Protein AF-A0A6B3H074-F1 (afdb_monomer)

Radius of gyration: 19.39 Å; Cα contacts (8 Å, |Δi|>4): 62; chains: 1; bounding box: 50×25×62 Å

Mean predicted aligned error: 9.27 Å

Structure (mmCIF, N/CA/C/O backbone):
data_AF-A0A6B3H074-F1
#
_entry.id   AF-A0A6B3H074-F1
#
loop_
_atom_site.group_PDB
_atom_site.id
_atom_site.type_symbol
_atom_site.label_atom_id
_atom_site.label_alt_id
_atom_site.label_comp_id
_atom_site.label_asym_id
_atom_site.label_entity_id
_atom_site.label_seq_id
_atom_site.pdbx_PDB_ins_code
_atom_site.Cartn_x
_atom_site.Cartn_y
_atom_site.Cartn_z
_atom_site.occupancy
_atom_site.B_iso_or_equiv
_atom_site.auth_seq_id
_atom_site.auth_comp_id
_atom_site.auth_asym_id
_atom_site.auth_atom_id
_atom_site.pdbx_PDB_model_num
ATOM 1 N N . PRO A 1 1 ? -6.335 2.480 44.472 1.00 49.00 1 PRO A N 1
ATOM 2 C CA . PRO A 1 1 ? -7.331 1.863 43.566 1.00 49.00 1 PRO A CA 1
ATOM 3 C C . PRO A 1 1 ? -6.825 1.947 42.126 1.00 49.00 1 PRO A C 1
ATOM 5 O O . PRO A 1 1 ? -6.862 3.013 41.520 1.00 49.00 1 PRO A O 1
ATOM 8 N N . GLU A 1 2 ? -6.258 0.853 41.626 1.00 50.69 2 GLU A N 1
ATOM 9 C CA . GLU A 1 2 ? -5.876 0.755 40.217 1.00 50.69 2 GLU A CA 1
ATOM 10 C C . GLU A 1 2 ? -7.159 0.638 39.376 1.00 50.69 2 GLU A C 1
ATOM 12 O O . GLU A 1 2 ? -8.038 -0.152 39.736 1.00 50.69 2 GLU A O 1
ATOM 17 N N . PRO A 1 3 ? -7.337 1.435 38.306 1.00 56.50 3 PRO A N 1
ATOM 18 C CA . PRO A 1 3 ? -8.503 1.299 37.445 1.00 56.50 3 PRO A CA 1
ATOM 19 C C . PRO A 1 3 ? -8.489 -0.097 36.808 1.00 56.50 3 PRO A C 1
ATOM 21 O O . PRO A 1 3 ? -7.438 -0.516 36.316 1.00 56.50 3 PRO A O 1
ATOM 24 N N . PRO A 1 4 ? -9.620 -0.820 36.746 1.00 52.22 4 PRO A N 1
ATOM 25 C CA . PRO A 1 4 ? -9.694 -2.066 36.002 1.00 52.22 4 PRO A CA 1
ATOM 26 C C . PRO A 1 4 ? -9.691 -1.738 34.502 1.00 52.22 4 PRO A C 1
ATOM 28 O O . PRO A 1 4 ? -10.728 -1.671 33.851 1.00 52.22 4 PRO A O 1
ATOM 31 N N . LEU A 1 5 ? -8.507 -1.506 33.936 1.00 55.88 5 LEU A N 1
ATOM 32 C CA . LEU A 1 5 ? -8.288 -1.349 32.499 1.00 55.88 5 LEU A CA 1
ATOM 33 C C . LEU A 1 5 ? -8.261 -2.731 31.842 1.00 55.88 5 LEU A C 1
ATOM 35 O O . LEU A 1 5 ? -7.235 -3.224 31.385 1.00 55.88 5 LEU A O 1
ATOM 39 N N . ARG A 1 6 ? -9.419 -3.383 31.800 1.00 54.56 6 ARG A N 1
ATOM 40 C CA . ARG A 1 6 ? -9.676 -4.441 30.825 1.00 54.56 6 ARG A C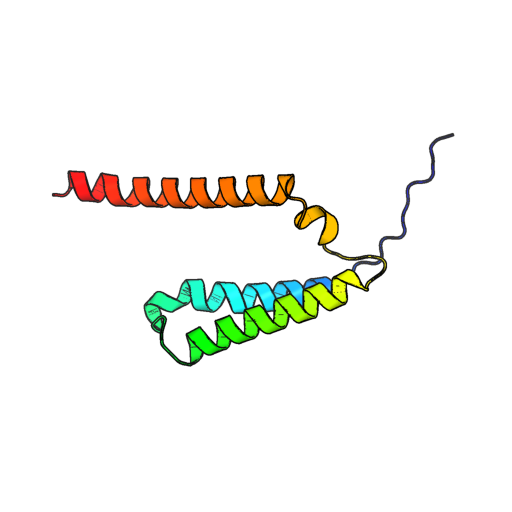A 1
ATOM 41 C C . ARG A 1 6 ? -10.806 -3.953 29.943 1.00 54.56 6 ARG A C 1
ATOM 43 O O . ARG A 1 6 ? -11.969 -4.226 30.212 1.00 54.56 6 ARG A O 1
ATOM 50 N N . ALA A 1 7 ? -10.448 -3.191 28.911 1.00 56.25 7 ALA A N 1
ATOM 51 C CA . ALA A 1 7 ? -11.338 -3.032 27.776 1.00 56.25 7 ALA A CA 1
ATOM 52 C C . ALA A 1 7 ? -11.557 -4.441 27.195 1.00 56.25 7 ALA A C 1
ATOM 54 O O . ALA A 1 7 ? -10.568 -5.101 26.861 1.00 56.25 7 ALA A O 1
ATOM 55 N N . PRO A 1 8 ? -12.797 -4.949 27.121 1.00 49.50 8 PRO A N 1
ATOM 56 C CA . PRO A 1 8 ? -13.076 -6.187 26.414 1.00 49.50 8 PRO A CA 1
ATOM 57 C C . PRO A 1 8 ? -12.892 -5.902 24.920 1.00 49.50 8 PRO A C 1
ATOM 59 O O . PRO A 1 8 ? -13.827 -5.527 24.223 1.00 49.50 8 PRO A O 1
ATOM 62 N N . GLY A 1 9 ? -11.652 -5.984 24.441 1.00 57.41 9 GLY A N 1
ATOM 63 C CA . GLY A 1 9 ? -11.334 -5.858 23.027 1.00 57.41 9 GLY A CA 1
ATOM 64 C C . GLY A 1 9 ? -11.770 -7.131 22.321 1.00 57.41 9 GLY A C 1
ATOM 65 O O . GLY A 1 9 ? -11.053 -8.129 22.348 1.00 57.41 9 GLY A O 1
ATOM 66 N N . SER A 1 10 ? -12.962 -7.126 21.729 1.00 65.75 10 SER A N 1
ATOM 67 C CA . SER A 1 10 ? -13.348 -8.156 20.769 1.00 65.75 10 SER A CA 1
ATOM 68 C C . SER A 1 10 ? -12.405 -8.065 19.571 1.00 65.75 10 SER A C 1
ATOM 70 O O . SER A 1 10 ? -12.297 -7.006 18.959 1.00 65.75 10 SER A O 1
ATOM 72 N N . PHE A 1 11 ? -11.706 -9.153 19.256 1.00 66.62 11 PHE A N 1
ATOM 73 C CA . PHE A 1 11 ? -10.840 -9.221 18.083 1.00 66.62 11 PHE A CA 1
ATOM 74 C C . PHE A 1 11 ? -11.677 -9.056 16.808 1.00 66.62 11 PHE A C 1
ATOM 76 O O . PHE A 1 11 ? -12.570 -9.867 16.552 1.00 66.62 11 PHE A O 1
ATOM 83 N N . ASP A 1 12 ? -11.393 -8.025 16.012 1.00 75.19 12 ASP A N 1
ATOM 84 C CA . ASP A 1 12 ? -12.084 -7.798 14.744 1.00 75.19 12 ASP A CA 1
ATOM 85 C C . ASP A 1 12 ? -11.486 -8.674 13.632 1.00 75.19 12 ASP A C 1
ATOM 87 O O . ASP A 1 12 ? -10.616 -8.275 12.855 1.00 75.19 12 ASP A O 1
ATOM 91 N N . LEU A 1 13 ? -11.962 -9.919 13.575 1.00 80.62 13 LEU A N 1
ATOM 92 C CA . LEU A 1 13 ? -11.572 -10.886 12.551 1.00 80.62 13 LEU A CA 1
ATOM 93 C C . LEU A 1 13 ? -11.962 -10.413 11.141 1.00 80.62 13 LEU A C 1
ATOM 95 O O . LEU A 1 13 ? -11.250 -10.702 10.180 1.00 80.62 13 LEU A O 1
ATOM 99 N N . LEU A 1 14 ? -13.078 -9.689 11.010 1.00 81.88 14 LEU A N 1
ATOM 100 C CA . LEU A 1 14 ? -13.565 -9.218 9.716 1.00 81.88 14 LEU A CA 1
ATOM 101 C C . LEU A 1 14 ? -12.680 -8.079 9.197 1.00 81.88 14 LEU A C 1
ATOM 103 O O . LEU A 1 14 ? -12.272 -8.102 8.034 1.00 81.88 14 LEU A O 1
ATOM 107 N N . GLY A 1 15 ? -12.315 -7.150 10.083 1.00 83.06 15 GLY A N 1
ATOM 108 C CA . GLY A 1 15 ? -11.335 -6.106 9.818 1.00 83.06 15 GLY A CA 1
ATOM 109 C C . GLY A 1 15 ? -9.973 -6.692 9.437 1.00 83.06 15 GLY A C 1
ATOM 110 O O . GLY A 1 15 ? -9.386 -6.294 8.431 1.00 83.06 15 GLY A O 1
ATOM 111 N N . ALA A 1 16 ? -9.503 -7.718 10.154 1.00 85.94 16 ALA A N 1
ATOM 112 C CA . ALA A 1 16 ? -8.239 -8.388 9.842 1.00 85.94 16 ALA A CA 1
ATOM 113 C C . ALA A 1 16 ? -8.249 -9.061 8.461 1.00 85.94 16 ALA A C 1
ATOM 115 O O . ALA A 1 16 ? -7.286 -8.927 7.700 1.00 85.94 16 ALA A O 1
ATOM 116 N N . LEU A 1 17 ? -9.335 -9.754 8.106 1.00 89.19 17 LEU A N 1
ATOM 117 C CA . LEU A 1 17 ? -9.482 -10.386 6.793 1.00 89.19 17 LEU A CA 1
ATOM 118 C C . LEU A 1 17 ? -9.557 -9.354 5.664 1.00 89.19 17 LEU A C 1
ATOM 120 O O . LEU A 1 17 ? -8.899 -9.532 4.640 1.00 89.19 17 LEU A O 1
ATOM 124 N N . GLY A 1 18 ? -10.311 -8.267 5.855 1.00 89.38 18 GLY A N 1
ATOM 125 C CA . GLY A 1 18 ? -10.429 -7.194 4.867 1.00 89.38 18 GLY A CA 1
ATOM 126 C C . GLY A 1 18 ? -9.090 -6.511 4.588 1.00 89.38 18 GLY A C 1
ATOM 127 O O . GLY A 1 18 ? -8.699 -6.371 3.427 1.00 89.38 18 GLY A O 1
ATOM 128 N N . LEU A 1 19 ? -8.344 -6.175 5.644 1.00 88.19 19 LEU A N 1
ATOM 129 C CA . LEU A 1 19 ? -7.001 -5.609 5.525 1.00 88.19 19 LEU A CA 1
ATOM 130 C C . LEU A 1 19 ? -6.035 -6.581 4.841 1.00 88.19 19 LEU A C 1
ATOM 132 O O . LEU A 1 19 ? -5.315 -6.191 3.923 1.00 88.19 19 LEU A O 1
ATOM 136 N N . SER A 1 20 ? -6.044 -7.852 5.252 1.00 91.50 20 SER A N 1
ATOM 137 C CA . SER A 1 20 ? -5.183 -8.885 4.666 1.00 91.50 20 SER A CA 1
ATOM 138 C C . SER A 1 20 ? -5.447 -9.041 3.170 1.00 91.50 20 SER A C 1
ATOM 140 O O . SER A 1 20 ? -4.510 -9.052 2.373 1.00 91.50 20 SER A O 1
ATOM 142 N N . LEU A 1 21 ? -6.721 -9.101 2.774 1.00 94.44 21 LEU A N 1
ATOM 143 C CA . LEU A 1 21 ? -7.115 -9.195 1.373 1.00 94.44 21 LEU A CA 1
ATOM 144 C C . LEU A 1 21 ? -6.677 -7.958 0.581 1.00 94.44 21 LEU A C 1
ATOM 146 O O . LEU A 1 21 ? -6.096 -8.099 -0.494 1.00 94.44 21 LEU A O 1
ATOM 150 N N . GLY A 1 22 ? -6.902 -6.757 1.120 1.00 91.75 22 GLY A N 1
ATOM 151 C CA . GLY A 1 22 ? -6.464 -5.510 0.494 1.00 91.75 22 GLY A CA 1
ATOM 152 C C . GLY A 1 22 ? -4.948 -5.464 0.281 1.00 91.75 22 GLY A C 1
ATOM 153 O O . GLY A 1 22 ? -4.488 -5.128 -0.808 1.00 91.75 22 GLY A O 1
ATOM 154 N N . LEU A 1 23 ? -4.164 -5.880 1.280 1.00 93.25 23 LEU A N 1
ATOM 155 C CA . LEU A 1 23 ? -2.705 -5.955 1.173 1.00 93.25 23 LEU A CA 1
ATOM 156 C C . LEU A 1 23 ? -2.245 -6.987 0.141 1.00 93.25 23 LEU A C 1
ATOM 158 O O . LEU A 1 23 ? -1.327 -6.704 -0.622 1.00 93.25 23 LEU A O 1
ATOM 162 N N . VAL A 1 24 ? -2.882 -8.158 0.067 1.00 95.88 24 VAL A N 1
ATOM 163 C CA . VAL A 1 24 ? -2.562 -9.166 -0.958 1.00 95.88 24 VAL A CA 1
ATOM 164 C C . VAL A 1 24 ? -2.827 -8.614 -2.359 1.00 95.88 24 VAL A C 1
ATOM 166 O O . VAL A 1 24 ? -1.965 -8.727 -3.232 1.00 95.88 24 VAL A O 1
ATOM 169 N N . LEU A 1 25 ? -3.980 -7.971 -2.566 1.00 94.56 25 LEU A N 1
ATOM 170 C CA . LEU A 1 25 ? -4.338 -7.353 -3.846 1.00 94.56 25 LEU A CA 1
ATOM 171 C C . LEU A 1 25 ? -3.389 -6.212 -4.237 1.00 94.56 25 LEU A C 1
ATOM 173 O O . LEU A 1 25 ? -3.196 -5.979 -5.427 1.00 94.56 25 LEU A O 1
ATOM 177 N N . LEU A 1 26 ? -2.783 -5.525 -3.265 1.00 94.19 26 LEU A N 1
ATOM 178 C CA . LEU A 1 26 ? -1.799 -4.469 -3.506 1.00 94.19 26 LEU A CA 1
ATOM 179 C C . LEU A 1 26 ? -0.403 -5.02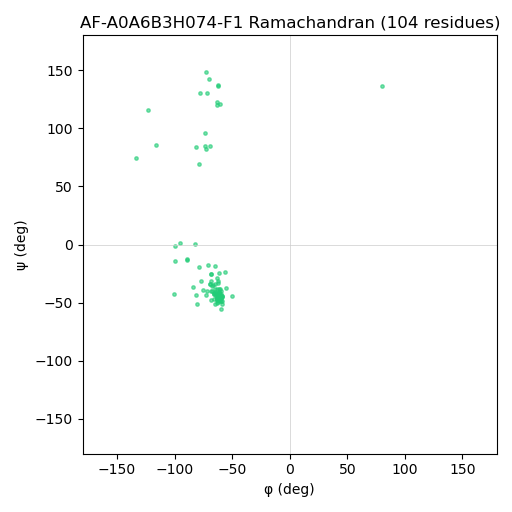4 -3.807 1.00 94.19 26 LEU A C 1
ATOM 181 O O . LEU A 1 26 ? 0.242 -4.630 -4.776 1.00 94.19 26 LEU A O 1
ATOM 185 N N . LEU A 1 27 ? 0.089 -5.922 -2.954 1.00 94.81 27 LEU A N 1
ATOM 186 C CA . LEU A 1 27 ? 1.483 -6.364 -2.967 1.00 94.81 27 LEU A CA 1
ATOM 187 C C . LEU A 1 27 ? 1.772 -7.357 -4.089 1.00 94.81 27 LEU A C 1
ATOM 189 O O . LEU A 1 27 ? 2.885 -7.369 -4.621 1.00 94.81 27 LEU A O 1
ATOM 193 N N . LEU A 1 28 ? 0.787 -8.171 -4.475 1.00 94.38 28 LEU A N 1
ATOM 194 C CA . LEU A 1 28 ? 0.934 -9.131 -5.564 1.00 94.38 28 LEU A CA 1
ATOM 195 C C . LEU A 1 28 ? 1.290 -8.450 -6.900 1.00 94.38 28 LEU A C 1
ATOM 197 O O . LEU A 1 28 ? 2.337 -8.7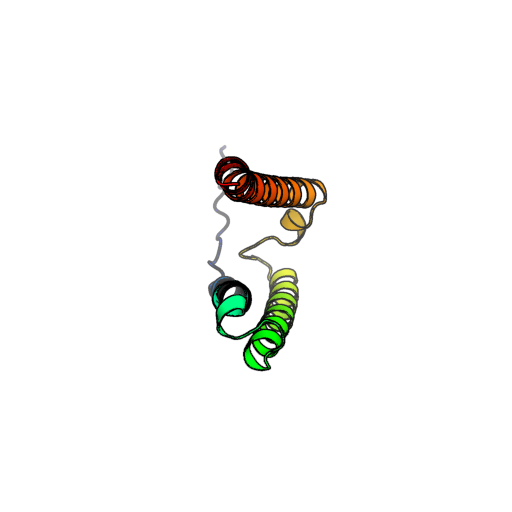93 -7.452 1.00 94.38 28 LEU A O 1
ATOM 201 N N . PRO A 1 29 ? 0.515 -7.473 -7.419 1.00 93.25 29 PRO A N 1
ATOM 202 C CA . PRO A 1 29 ? 0.867 -6.784 -8.658 1.00 93.25 29 PRO A CA 1
ATOM 203 C C . PRO A 1 29 ? 2.109 -5.898 -8.518 1.00 93.25 29 PRO A C 1
ATOM 205 O O . PRO A 1 29 ? 2.798 -5.696 -9.507 1.00 93.25 29 PRO A O 1
ATOM 208 N N . VAL A 1 30 ? 2.454 -5.401 -7.324 1.00 92.19 30 VAL A N 1
ATOM 209 C CA . VAL A 1 30 ? 3.723 -4.670 -7.117 1.00 92.19 30 VAL A CA 1
ATOM 210 C C . VAL A 1 30 ? 4.924 -5.609 -7.251 1.00 92.19 30 VAL A C 1
ATOM 212 O O . VAL A 1 30 ? 5.924 -5.257 -7.868 1.00 92.19 30 VAL A O 1
ATOM 215 N N . THR A 1 31 ? 4.805 -6.827 -6.724 1.00 92.19 31 THR A N 1
ATOM 216 C CA . THR A 1 31 ? 5.864 -7.844 -6.770 1.00 92.19 31 THR A CA 1
ATOM 217 C C . THR A 1 31 ? 5.984 -8.472 -8.159 1.00 92.19 31 THR A C 1
ATOM 219 O O . THR A 1 31 ? 7.084 -8.739 -8.632 1.00 92.19 31 THR A O 1
ATOM 222 N N . LYS A 1 32 ? 4.848 -8.717 -8.822 1.00 89.94 32 LYS A N 1
ATOM 223 C CA . LYS A 1 32 ? 4.767 -9.385 -10.129 1.00 89.94 32 LYS A CA 1
ATOM 224 C C . LYS A 1 32 ? 4.603 -8.441 -11.314 1.00 89.94 32 LYS A C 1
ATOM 226 O O . LYS A 1 32 ? 4.616 -8.901 -12.449 1.00 89.94 32 LYS A O 1
ATOM 231 N N . GLY A 1 33 ? 4.523 -7.134 -11.086 1.00 87.88 33 GLY A N 1
ATOM 232 C CA . GLY A 1 33 ? 4.333 -6.132 -12.136 1.00 87.88 33 GLY A CA 1
ATOM 233 C C . GLY A 1 33 ? 5.471 -6.098 -13.152 1.00 87.88 33 GLY A C 1
ATOM 234 O O . GLY A 1 33 ? 5.222 -5.862 -14.331 1.00 87.88 33 GLY A O 1
ATOM 235 N N . SER A 1 34 ? 6.701 -6.415 -12.731 1.00 86.50 34 SER A N 1
ATOM 236 C CA . SER A 1 34 ? 7.833 -6.566 -13.655 1.00 86.50 34 SER A CA 1
ATOM 237 C C . SER A 1 34 ? 7.702 -7.799 -14.558 1.00 86.50 34 SER A C 1
ATOM 239 O O . SER A 1 34 ? 8.122 -7.740 -15.710 1.00 86.50 34 SER A O 1
ATOM 241 N N . ASP A 1 35 ? 7.109 -8.890 -14.059 1.00 91.06 35 ASP A N 1
ATOM 242 C CA . ASP A 1 35 ? 6.931 -10.148 -14.801 1.00 91.06 35 ASP A CA 1
ATOM 243 C C . ASP A 1 35 ? 5.712 -10.073 -15.737 1.00 91.06 35 ASP A C 1
ATOM 245 O O . ASP A 1 35 ? 5.753 -10.518 -16.881 1.00 91.06 35 ASP A O 1
ATOM 249 N N . TRP A 1 36 ? 4.599 -9.523 -15.246 1.00 91.06 36 TRP A N 1
ATOM 250 C CA . TRP A 1 36 ? 3.316 -9.461 -15.958 1.00 91.06 36 TRP A CA 1
ATOM 251 C C . TRP A 1 36 ? 3.152 -8.205 -16.813 1.00 91.06 36 TRP A C 1
ATOM 253 O O . TRP A 1 36 ? 2.217 -8.114 -17.608 1.00 91.06 36 TRP A O 1
ATOM 263 N N . GLY A 1 37 ? 4.023 -7.218 -16.629 1.00 90.38 37 GLY A N 1
ATOM 264 C CA . GLY A 1 37 ? 3.883 -5.889 -17.199 1.00 90.38 37 GLY A CA 1
ATOM 265 C C . GLY A 1 37 ? 2.915 -5.015 -16.399 1.00 90.38 37 GLY A C 1
ATOM 266 O O . GLY A 1 37 ? 1.819 -5.426 -16.009 1.00 90.38 37 GLY A O 1
ATOM 267 N N . TRP A 1 38 ? 3.311 -3.762 -16.193 1.00 91.88 38 TRP A N 1
ATOM 268 C CA . TRP A 1 38 ? 2.555 -2.771 -15.421 1.00 91.88 38 TRP A CA 1
ATOM 269 C C . TRP A 1 38 ? 1.250 -2.326 -16.089 1.00 91.88 38 TRP A C 1
ATOM 271 O O . TRP A 1 38 ? 0.313 -1.917 -15.410 1.00 91.88 38 TRP A O 1
ATOM 281 N N . THR A 1 39 ? 1.176 -2.420 -17.415 1.00 93.00 39 THR A N 1
ATOM 282 C CA . THR A 1 39 ? 0.006 -2.030 -18.214 1.00 93.00 39 THR A CA 1
ATOM 283 C C . THR A 1 39 ? -0.920 -3.199 -18.534 1.00 93.00 39 THR A C 1
ATOM 285 O O . THR A 1 39 ? -1.916 -3.021 -19.234 1.00 93.00 39 THR A O 1
ATOM 288 N N . SER A 1 40 ? -0.610 -4.405 -18.053 1.00 92.81 40 SER A N 1
ATOM 289 C CA . SER A 1 40 ? -1.431 -5.575 -18.332 1.00 92.81 40 SER A CA 1
ATOM 290 C C . SER A 1 40 ? -2.747 -5.528 -17.551 1.00 92.81 40 SER A C 1
ATOM 292 O O . SER A 1 40 ? -2.829 -5.014 -16.430 1.00 92.81 40 SER A O 1
ATOM 294 N N . ALA A 1 41 ? -3.793 -6.099 -18.152 1.00 94.31 41 ALA A N 1
ATOM 295 C CA . ALA A 1 41 ? -5.109 -6.224 -17.535 1.00 94.31 41 ALA A CA 1
ATOM 296 C C . ALA A 1 41 ? -5.085 -6.830 -16.112 1.00 94.31 41 ALA A C 1
ATOM 298 O O . ALA A 1 41 ? -5.748 -6.261 -15.244 1.00 94.31 41 ALA A O 1
ATOM 299 N N . PRO A 1 42 ? -4.336 -7.917 -15.812 1.00 92.69 42 PRO A N 1
ATOM 300 C CA . PRO A 1 42 ? -4.293 -8.460 -14.453 1.00 92.69 42 PRO A CA 1
ATOM 301 C C . PRO A 1 42 ? -3.649 -7.498 -13.448 1.00 92.69 42 PRO A C 1
ATOM 303 O O . PRO A 1 42 ? -4.184 -7.338 -12.353 1.00 92.69 42 PRO A O 1
ATOM 306 N N . THR A 1 43 ? -2.557 -6.814 -13.805 1.00 93.94 43 THR A N 1
ATOM 307 C CA . THR A 1 43 ? -1.893 -5.851 -12.909 1.00 93.94 43 THR A CA 1
ATOM 308 C C . THR A 1 43 ? -2.820 -4.680 -12.585 1.00 93.94 43 THR A C 1
ATOM 310 O O . THR A 1 43 ? -3.043 -4.370 -11.415 1.00 93.94 43 THR A O 1
ATOM 313 N N . LEU A 1 44 ? -3.414 -4.061 -13.609 1.00 94.62 44 LEU A N 1
ATOM 314 C CA . LEU A 1 44 ? -4.335 -2.937 -13.429 1.00 94.62 44 LEU A CA 1
ATOM 315 C C . LEU A 1 44 ? -5.612 -3.355 -12.690 1.00 94.62 44 LEU A C 1
ATOM 317 O O . LEU A 1 44 ? -6.094 -2.616 -11.832 1.00 94.62 44 LEU A O 1
ATOM 321 N N . GLY A 1 45 ? -6.133 -4.552 -12.976 1.00 96.00 45 GLY A N 1
ATOM 322 C CA . GLY A 1 45 ? -7.295 -5.116 -12.294 1.00 96.00 45 GLY A CA 1
ATOM 323 C C . GLY A 1 45 ? -7.046 -5.343 -10.803 1.00 96.00 45 GLY A C 1
ATOM 324 O O . GLY A 1 45 ? -7.870 -4.941 -9.985 1.00 96.00 45 GLY A O 1
ATOM 325 N N . LEU A 1 46 ? -5.896 -5.920 -10.435 1.00 94.75 46 LEU A N 1
ATOM 326 C CA . LEU A 1 46 ? -5.515 -6.135 -9.035 1.00 94.75 46 LEU A CA 1
ATOM 327 C C . LEU A 1 46 ? -5.284 -4.816 -8.292 1.00 94.75 46 LEU A C 1
ATOM 329 O O . LEU A 1 46 ? -5.777 -4.658 -7.177 1.00 94.75 46 LEU A O 1
ATOM 333 N N . LEU A 1 47 ? -4.616 -3.843 -8.919 1.00 93.38 47 LEU A N 1
ATOM 334 C CA . LEU A 1 47 ? -4.434 -2.512 -8.332 1.00 93.38 47 LEU A CA 1
ATOM 335 C C . LEU A 1 47 ? -5.777 -1.797 -8.123 1.00 93.38 47 LEU A C 1
ATOM 337 O O . LEU A 1 47 ? -6.023 -1.248 -7.049 1.00 93.38 47 LEU A O 1
ATOM 341 N N . GLY A 1 48 ? -6.677 -1.852 -9.108 1.00 95.88 48 GLY A N 1
ATOM 342 C CA . GLY A 1 48 ? -8.030 -1.310 -8.981 1.00 95.88 48 GLY A CA 1
ATOM 343 C C . GLY A 1 48 ? -8.834 -1.999 -7.873 1.00 95.88 48 GLY A C 1
ATOM 344 O O . GLY A 1 48 ? -9.439 -1.327 -7.036 1.00 95.88 48 GLY A O 1
ATOM 345 N N . ALA A 1 49 ? -8.789 -3.333 -7.815 1.00 95.12 49 ALA A N 1
ATOM 346 C CA . ALA A 1 49 ? -9.449 -4.123 -6.777 1.00 95.12 49 ALA A CA 1
ATOM 347 C C . ALA A 1 49 ? -8.880 -3.838 -5.381 1.00 95.12 49 ALA A C 1
ATOM 349 O O . ALA A 1 49 ? -9.642 -3.746 -4.420 1.00 95.12 49 ALA A O 1
ATOM 350 N N . SER A 1 50 ? -7.565 -3.641 -5.265 1.00 94.88 50 SER A N 1
ATOM 351 C CA . SER A 1 50 ? -6.902 -3.225 -4.030 1.00 94.88 50 SER A CA 1
ATOM 352 C C . SER A 1 50 ? -7.444 -1.887 -3.535 1.00 94.88 50 SER A C 1
ATOM 354 O O . SER A 1 50 ? -7.857 -1.784 -2.382 1.00 94.88 50 SER A O 1
ATOM 356 N N . VAL A 1 51 ? -7.491 -0.869 -4.403 1.00 93.94 51 VAL A N 1
ATOM 357 C CA . VAL A 1 51 ? -8.029 0.456 -4.047 1.00 93.94 51 VAL A CA 1
ATOM 358 C C . VAL A 1 51 ? -9.483 0.342 -3.594 1.00 93.94 51 VAL A C 1
ATOM 360 O O . VAL A 1 51 ? -9.829 0.847 -2.528 1.00 93.94 51 VAL A O 1
ATOM 363 N N . ALA A 1 52 ? -10.325 -0.362 -4.354 1.00 94.94 52 ALA A N 1
ATOM 364 C CA . ALA A 1 52 ? -11.726 -0.558 -3.994 1.00 94.94 52 ALA A CA 1
ATOM 365 C C . ALA A 1 52 ? -11.879 -1.273 -2.639 1.00 94.94 52 ALA A C 1
ATOM 367 O O . ALA A 1 52 ? -12.641 -0.823 -1.785 1.00 94.94 52 ALA A O 1
ATOM 368 N N . THR A 1 53 ? -11.117 -2.346 -2.416 1.00 91.81 53 THR A N 1
ATOM 369 C CA . THR A 1 53 ? -11.173 -3.148 -1.185 1.00 91.81 53 THR A CA 1
ATOM 370 C C . THR A 1 53 ? -10.710 -2.346 0.024 1.00 91.81 53 THR A C 1
ATOM 372 O O . THR A 1 53 ? -11.408 -2.327 1.032 1.00 91.81 53 THR A O 1
ATOM 375 N N . LEU A 1 54 ? -9.581 -1.636 -0.071 1.00 88.62 54 LEU A N 1
ATOM 376 C CA . LEU A 1 54 ? -9.045 -0.830 1.030 1.00 88.62 54 LEU A CA 1
ATOM 377 C C . LEU A 1 54 ? -9.939 0.369 1.365 1.00 88.62 54 LEU A C 1
ATOM 379 O O . LEU A 1 54 ? -10.069 0.713 2.537 1.00 88.62 54 LEU A O 1
ATOM 383 N N . LEU A 1 55 ? -10.592 0.985 0.372 1.00 89.19 55 LEU A N 1
ATOM 384 C C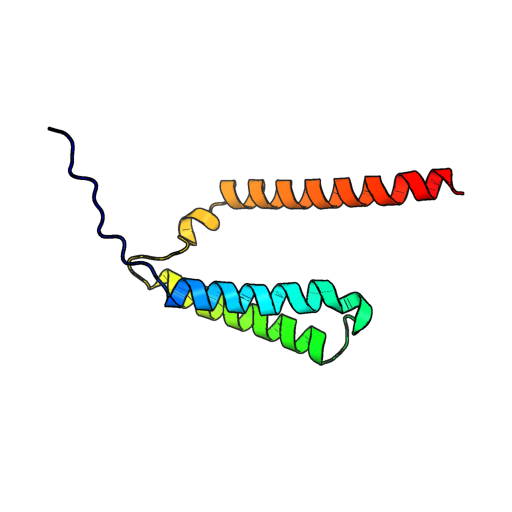A . LEU A 1 55 ? -11.561 2.058 0.613 1.00 89.19 55 LEU A CA 1
ATOM 385 C C . LEU A 1 55 ? -12.826 1.537 1.298 1.00 89.19 55 LEU A C 1
ATOM 387 O O . LEU A 1 55 ? -13.263 2.115 2.291 1.00 89.19 55 LEU A O 1
ATOM 391 N N . LEU A 1 56 ? -13.407 0.442 0.795 1.00 89.19 56 LEU A N 1
ATOM 392 C CA . LEU A 1 56 ? -14.588 -0.178 1.403 1.00 89.19 56 LEU A CA 1
ATOM 393 C C . LEU A 1 56 ? -14.292 -0.659 2.824 1.00 89.19 56 LEU A C 1
ATOM 395 O O . LEU A 1 56 ? -15.081 -0.402 3.732 1.00 89.19 56 LEU A O 1
ATOM 399 N N . TRP A 1 57 ? -13.136 -1.294 3.019 1.00 88.25 57 TRP A N 1
ATOM 400 C CA . TRP A 1 57 ? -12.651 -1.708 4.329 1.00 88.25 57 TRP A CA 1
ATOM 401 C C . TRP A 1 57 ? -12.447 -0.505 5.250 1.00 88.25 57 TRP A C 1
ATOM 403 O O . TRP A 1 57 ? -12.974 -0.500 6.354 1.00 88.25 57 TRP A O 1
ATOM 413 N N . GLY A 1 58 ? -11.792 0.562 4.788 1.00 84.50 58 GLY A N 1
ATOM 414 C CA . GLY A 1 58 ? -11.589 1.759 5.602 1.00 84.50 58 GLY A CA 1
ATOM 415 C C . GLY A 1 58 ? -12.898 2.437 6.014 1.00 84.50 58 GLY A C 1
ATOM 416 O O . GLY A 1 58 ? -13.037 2.879 7.151 1.00 84.50 58 GLY A O 1
ATOM 417 N N . LEU A 1 59 ? -13.898 2.475 5.127 1.00 85.81 59 LEU A N 1
ATOM 418 C CA . LEU A 1 59 ? -15.238 2.979 5.448 1.00 85.81 59 LEU A CA 1
ATOM 419 C C . LEU A 1 59 ? -15.985 2.086 6.448 1.00 85.81 59 LEU A C 1
ATOM 421 O O . LEU A 1 59 ? -16.740 2.607 7.271 1.00 85.81 59 LEU A O 1
ATOM 425 N N . PHE A 1 60 ? -15.801 0.768 6.360 1.00 82.94 60 PHE A N 1
ATOM 426 C CA . PHE A 1 60 ? -16.341 -0.191 7.320 1.00 82.94 60 PHE A CA 1
ATOM 427 C C . PHE A 1 60 ? -15.701 0.012 8.697 1.00 82.94 60 PHE A C 1
ATOM 429 O O . PHE A 1 60 ? -16.410 0.254 9.669 1.00 82.94 60 PHE A O 1
ATOM 436 N N . GLU A 1 61 ? -14.372 0.053 8.750 1.00 81.50 61 GLU A N 1
ATOM 437 C CA . GLU A 1 61 ? -13.577 0.202 9.967 1.00 81.50 61 GLU A CA 1
ATOM 438 C C . GLU A 1 61 ? -13.876 1.514 10.709 1.00 81.50 61 GLU A C 1
ATOM 440 O O . GLU A 1 61 ? -13.998 1.541 11.930 1.00 81.50 61 GLU A O 1
ATOM 445 N N . LEU A 1 62 ? -14.098 2.609 9.970 1.00 78.56 62 LEU A N 1
ATOM 446 C CA . LEU A 1 62 ? -14.496 3.906 10.533 1.00 78.56 62 LEU A CA 1
ATOM 447 C C . LEU A 1 62 ? -15.881 3.896 11.203 1.00 78.56 62 LEU A C 1
ATOM 449 O O . LEU A 1 62 ? -16.195 4.823 11.954 1.00 78.56 62 LEU A O 1
ATOM 453 N N . ARG A 1 63 ? -16.724 2.903 10.901 1.00 77.81 63 ARG A N 1
ATOM 454 C CA . ARG A 1 63 ? -18.055 2.719 11.499 1.00 77.81 63 ARG A CA 1
ATOM 455 C C . ARG A 1 63 ? -18.056 1.671 12.614 1.00 77.81 63 ARG A C 1
ATOM 457 O O . ARG A 1 63 ? -19.025 1.619 13.371 1.00 77.81 63 ARG A O 1
ATOM 464 N N . THR A 1 64 ? -17.006 0.861 12.726 1.00 75.81 64 THR A N 1
ATOM 465 C CA . THR A 1 64 ? -16.894 -0.199 13.730 1.00 75.81 64 THR A CA 1
ATOM 466 C C . THR A 1 64 ? -16.510 0.397 15.094 1.00 75.81 64 THR A C 1
ATOM 468 O O . THR A 1 64 ? -15.567 1.181 15.179 1.00 75.81 64 THR A O 1
ATOM 471 N N . PRO A 1 65 ? -17.215 0.054 16.190 1.00 63.34 65 PRO A N 1
ATOM 472 C CA . PRO A 1 65 ? -16.956 0.624 17.518 1.00 63.34 65 PRO A CA 1
ATOM 473 C C . PRO A 1 65 ? -15.644 0.147 18.171 1.00 63.34 65 PRO A C 1
ATOM 475 O O . PRO A 1 65 ? -15.165 0.796 19.099 1.00 63.34 65 PRO A O 1
ATOM 478 N N . ALA A 1 66 ? -15.061 -0.957 17.696 1.00 65.44 66 ALA A N 1
ATOM 479 C CA . ALA A 1 66 ? -13.767 -1.483 18.132 1.00 65.44 66 ALA A CA 1
ATOM 480 C C . ALA A 1 66 ? -12.911 -1.858 16.904 1.00 65.44 66 ALA A C 1
ATOM 482 O O . ALA A 1 66 ? -12.820 -3.040 16.577 1.00 65.44 66 ALA A O 1
ATOM 483 N N . PRO A 1 67 ? -12.347 -0.868 16.186 1.00 66.06 67 PRO A N 1
ATOM 484 C CA . PRO A 1 67 ? -11.573 -1.128 14.980 1.00 66.06 67 PRO A CA 1
ATOM 485 C C . PRO A 1 67 ? -10.237 -1.803 15.313 1.00 66.06 67 PRO A C 1
ATOM 487 O O . PRO A 1 67 ? -9.575 -1.462 16.296 1.00 66.06 67 PRO A O 1
ATOM 490 N N . LEU A 1 68 ? -9.824 -2.737 14.462 1.00 66.38 68 LEU A N 1
ATOM 491 C CA . LEU A 1 68 ? -8.502 -3.349 14.437 1.00 66.38 68 LEU A CA 1
ATOM 492 C C . LEU A 1 68 ? -7.405 -2.307 14.182 1.00 66.38 68 LEU A C 1
ATOM 494 O O . LEU A 1 68 ? -6.346 -2.345 14.809 1.00 66.38 68 LEU A O 1
ATOM 498 N N . VAL A 1 69 ? -7.655 -1.379 13.253 1.00 64.75 69 VAL A N 1
ATOM 499 C CA . VAL A 1 69 ? -6.767 -0.249 12.962 1.00 64.75 69 VAL A CA 1
ATOM 500 C C . VAL A 1 69 ? -7.555 1.033 13.145 1.00 64.75 69 VAL A C 1
ATOM 502 O O . VAL A 1 69 ? -8.479 1.327 12.390 1.00 64.75 69 VAL A O 1
ATOM 505 N N . ASP A 1 70 ? -7.157 1.842 14.122 1.00 70.44 70 ASP A N 1
ATOM 506 C CA . ASP A 1 70 ? -7.737 3.166 14.298 1.00 70.44 70 ASP A CA 1
ATOM 507 C C . ASP A 1 70 ? -7.217 4.119 13.207 1.00 70.44 70 ASP A C 1
ATOM 509 O O . ASP A 1 70 ? -6.252 4.869 13.367 1.00 70.44 70 ASP A O 1
ATOM 513 N N . LEU A 1 71 ? -7.878 4.086 12.049 1.00 66.94 71 LEU A N 1
ATOM 514 C CA . LEU A 1 71 ? -7.526 4.889 10.877 1.00 66.94 71 LEU A CA 1
ATOM 515 C C . LEU A 1 71 ? -7.491 6.392 11.180 1.00 66.94 71 LEU A C 1
ATOM 517 O O . LEU A 1 71 ? -6.779 7.136 10.506 1.00 66.94 71 LEU A O 1
ATOM 521 N N . ARG A 1 72 ? -8.208 6.858 12.215 1.00 66.12 72 ARG A N 1
ATOM 522 C CA . ARG A 1 72 ? -8.180 8.263 12.645 1.00 66.12 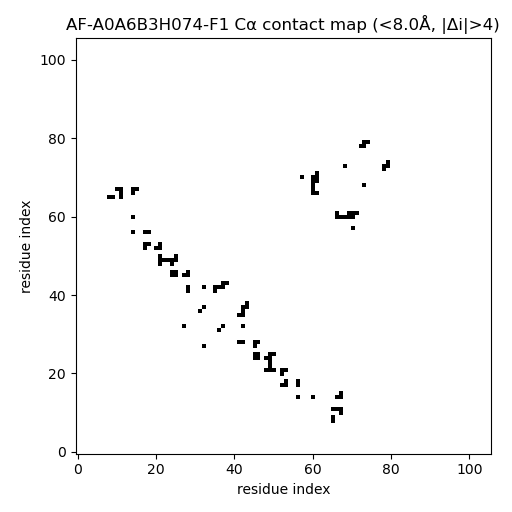72 ARG A CA 1
ATOM 523 C C . ARG A 1 72 ? -6.843 8.654 13.260 1.00 66.12 72 ARG A C 1
ATOM 525 O O . ARG A 1 72 ? -6.438 9.804 13.110 1.00 66.12 72 ARG A O 1
ATOM 532 N N . THR A 1 73 ? -6.167 7.743 13.956 1.00 62.38 73 THR A N 1
ATOM 533 C CA . THR A 1 73 ? -4.824 7.982 14.497 1.00 62.38 73 THR A CA 1
ATOM 534 C C . THR A 1 73 ? -3.745 7.717 13.453 1.00 62.38 73 THR A C 1
ATOM 536 O O . THR A 1 73 ? -2.805 8.505 13.367 1.00 62.38 73 THR A O 1
ATOM 539 N N . THR A 1 74 ? -3.908 6.712 12.587 1.00 61.75 74 THR A N 1
ATOM 540 C CA . THR A 1 74 ? -2.975 6.454 11.473 1.00 61.75 74 THR A CA 1
ATOM 541 C C . THR A 1 74 ? -2.954 7.584 10.434 1.00 61.75 74 THR A C 1
ATOM 543 O O . THR A 1 74 ? -1.897 7.894 9.891 1.00 61.75 74 THR A O 1
ATOM 546 N N . ALA A 1 75 ? -4.089 8.247 10.188 1.00 65.00 75 ALA A N 1
ATOM 547 C CA . ALA A 1 75 ? -4.190 9.380 9.263 1.00 65.00 75 ALA A CA 1
ATOM 548 C C . ALA A 1 75 ? -3.757 10.730 9.869 1.00 65.00 75 ALA A C 1
ATOM 550 O O . ALA A 1 75 ? -3.813 11.756 9.186 1.00 65.00 75 ALA A O 1
ATOM 551 N N . ARG A 1 76 ? -3.328 10.767 11.142 1.00 76.81 76 ARG A N 1
ATOM 552 C CA . ARG A 1 76 ? -2.770 11.993 11.727 1.00 76.81 76 ARG A CA 1
ATOM 553 C C . ARG A 1 76 ? -1.507 12.386 10.977 1.00 76.81 76 ARG A C 1
ATOM 555 O O . ARG A 1 76 ? -0.663 11.546 10.663 1.00 76.81 76 ARG A O 1
ATOM 562 N N . ARG A 1 77 ? -1.381 13.684 10.703 1.00 67.44 77 ARG A N 1
ATOM 563 C CA . ARG A 1 77 ? -0.312 14.246 9.874 1.00 67.44 77 ARG A CA 1
ATOM 564 C C . ARG A 1 77 ? 1.072 13.866 10.391 1.00 67.44 77 ARG A C 1
ATOM 566 O O . ARG A 1 77 ? 1.952 13.586 9.591 1.00 67.44 77 ARG A O 1
ATOM 573 N N . GLU A 1 78 ? 1.248 13.813 11.705 1.00 74.44 78 GLU A N 1
ATOM 574 C CA . GLU A 1 78 ? 2.501 13.431 12.350 1.00 74.44 78 GLU A CA 1
ATOM 575 C C . GLU A 1 78 ? 2.890 11.988 11.994 1.00 74.44 78 GLU A C 1
ATOM 577 O O . GLU A 1 78 ? 3.993 11.747 11.513 1.00 74.44 78 GLU A O 1
ATOM 582 N N . VAL A 1 79 ? 1.956 11.041 12.132 1.00 75.88 79 VAL A N 1
ATOM 583 C CA . VAL A 1 79 ? 2.174 9.617 11.825 1.00 75.88 79 VAL A CA 1
ATOM 584 C C . VAL A 1 79 ? 2.369 9.400 10.326 1.00 75.88 79 VAL A C 1
ATOM 586 O O . VAL A 1 79 ? 3.241 8.633 9.917 1.00 75.88 79 VAL A O 1
ATOM 589 N N . LEU A 1 80 ? 1.596 10.097 9.492 1.00 74.31 80 LEU A N 1
ATOM 590 C CA . LEU A 1 80 ? 1.712 10.017 8.039 1.00 74.31 80 LEU A CA 1
ATOM 591 C C . LEU A 1 80 ? 3.074 10.524 7.551 1.00 74.31 80 LEU A C 1
ATOM 593 O O . LEU A 1 80 ? 3.710 9.861 6.736 1.00 74.31 80 LEU A O 1
ATOM 597 N N . LEU A 1 81 ? 3.534 11.672 8.060 1.00 82.75 81 LEU A N 1
ATOM 598 C CA . LEU A 1 81 ? 4.836 12.235 7.698 1.00 82.75 81 LEU A CA 1
ATOM 599 C C . LEU A 1 81 ? 5.978 11.316 8.132 1.00 82.75 81 LEU A C 1
ATOM 601 O O . LEU A 1 81 ? 6.901 11.102 7.351 1.00 82.75 81 LEU A O 1
ATOM 605 N N . THR A 1 82 ? 5.905 10.728 9.330 1.00 82.88 82 THR A N 1
ATOM 606 C CA . THR A 1 82 ? 6.908 9.757 9.786 1.00 82.88 82 THR A CA 1
ATOM 607 C C . THR A 1 82 ? 6.917 8.499 8.918 1.00 82.88 82 THR A C 1
ATOM 609 O O . THR A 1 82 ? 7.986 8.062 8.503 1.00 82.88 82 THR A O 1
ATOM 612 N N . ASN A 1 83 ? 5.755 7.937 8.576 1.00 84.81 83 ASN A N 1
ATOM 613 C CA . ASN A 1 83 ? 5.686 6.780 7.678 1.00 84.81 83 ASN A CA 1
ATOM 614 C C . ASN A 1 83 ? 6.224 7.104 6.281 1.00 84.81 83 ASN A C 1
ATOM 616 O O . ASN A 1 83 ? 6.994 6.328 5.719 1.00 84.81 83 ASN A O 1
ATOM 620 N N . LEU A 1 84 ? 5.864 8.266 5.732 1.00 86.44 84 LEU A N 1
ATOM 621 C CA . LEU A 1 84 ? 6.357 8.707 4.433 1.00 86.44 84 LEU A CA 1
ATOM 622 C C . LEU A 1 84 ? 7.877 8.897 4.456 1.00 86.44 84 LEU A C 1
ATOM 624 O O . LEU A 1 84 ? 8.555 8.453 3.534 1.00 86.44 84 LEU A O 1
ATOM 628 N N . ALA A 1 85 ? 8.419 9.490 5.523 1.00 89.50 85 ALA A N 1
ATOM 629 C CA . ALA A 1 85 ? 9.858 9.613 5.716 1.00 89.50 85 ALA A CA 1
ATOM 630 C C . ALA A 1 85 ? 10.538 8.235 5.738 1.00 89.50 85 ALA A C 1
ATOM 632 O O . ALA A 1 85 ? 11.522 8.043 5.029 1.00 89.50 85 ALA A O 1
ATOM 633 N N . SER A 1 86 ? 9.983 7.254 6.456 1.00 90.81 86 SER A N 1
ATOM 634 C CA . SER A 1 86 ? 10.499 5.877 6.470 1.00 90.81 86 SER A CA 1
ATOM 635 C C . SER A 1 86 ? 10.501 5.233 5.079 1.00 90.81 86 SER A C 1
ATOM 637 O O . SER A 1 86 ? 11.490 4.608 4.696 1.00 90.81 86 SER A O 1
ATOM 639 N N . ILE A 1 87 ? 9.435 5.423 4.292 1.00 90.88 87 ILE A N 1
ATOM 640 C CA . ILE A 1 87 ? 9.366 4.934 2.905 1.00 90.88 87 ILE A CA 1
ATOM 641 C C . ILE A 1 87 ? 10.444 5.610 2.048 1.00 90.88 87 ILE A C 1
ATOM 643 O O . ILE A 1 87 ? 11.174 4.925 1.336 1.00 90.88 87 ILE A O 1
ATOM 647 N N . MET A 1 88 ? 10.583 6.937 2.133 1.00 92.75 88 MET A N 1
ATOM 648 C CA . MET A 1 88 ? 11.593 7.690 1.379 1.00 92.75 88 MET A CA 1
ATOM 649 C C . MET A 1 88 ? 13.016 7.262 1.734 1.00 92.75 88 MET A C 1
ATOM 651 O O . MET A 1 88 ? 13.842 7.100 0.838 1.00 92.75 88 MET A O 1
ATOM 655 N N . VAL A 1 89 ? 13.295 7.017 3.016 1.00 93.38 89 VAL A N 1
ATOM 656 C CA . VAL A 1 89 ? 14.584 6.479 3.468 1.00 93.38 89 VAL A CA 1
ATOM 657 C C . VAL A 1 89 ? 14.834 5.096 2.864 1.00 93.38 89 VAL A C 1
ATOM 659 O O . VAL A 1 89 ? 15.922 4.855 2.350 1.00 93.38 89 VAL A O 1
ATOM 662 N N . GLY A 1 90 ? 13.834 4.208 2.856 1.00 89.50 90 GLY A N 1
ATOM 663 C CA . GLY A 1 90 ? 13.947 2.888 2.228 1.00 89.50 90 GLY A CA 1
ATOM 664 C C . GLY A 1 90 ? 14.226 2.959 0.722 1.00 89.50 90 GLY A C 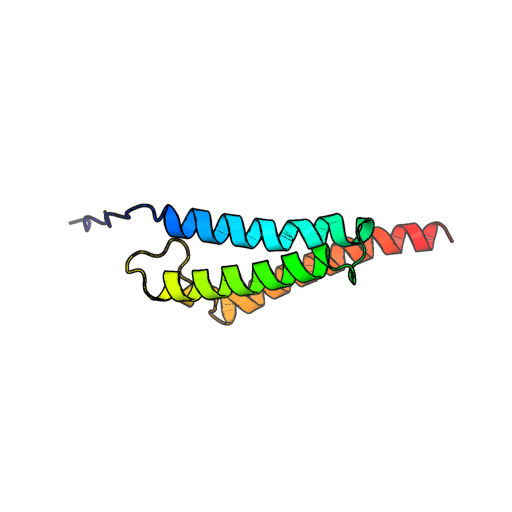1
ATOM 665 O O . GLY A 1 90 ? 15.106 2.258 0.223 1.00 89.50 90 GLY A O 1
ATOM 666 N N . VAL A 1 91 ? 13.534 3.848 0.003 1.00 91.38 91 VAL A N 1
ATOM 667 C CA . VAL A 1 91 ? 13.758 4.089 -1.434 1.00 91.38 91 VAL A CA 1
ATOM 668 C C . VAL A 1 91 ? 15.165 4.628 -1.687 1.00 91.38 91 VAL A C 1
ATOM 670 O O . VAL A 1 91 ? 15.867 4.115 -2.557 1.00 91.38 91 VAL A O 1
ATOM 673 N N . ALA A 1 92 ? 15.601 5.629 -0.916 1.00 91.00 92 ALA A N 1
ATOM 674 C CA . ALA A 1 92 ? 16.939 6.201 -1.033 1.00 91.00 92 ALA A CA 1
ATOM 675 C C . ALA A 1 92 ? 18.024 5.153 -0.752 1.00 91.00 92 ALA A C 1
ATOM 677 O O . ALA A 1 92 ? 19.000 5.058 -1.494 1.00 91.00 92 ALA A O 1
ATOM 678 N N . PHE A 1 93 ? 17.828 4.326 0.276 1.00 93.69 93 PHE A N 1
ATOM 679 C CA . PHE A 1 93 ? 18.732 3.233 0.610 1.00 93.69 93 PHE A CA 1
ATOM 680 C C . PHE A 1 93 ? 18.847 2.216 -0.531 1.00 93.69 93 PHE A C 1
ATOM 682 O O . PHE A 1 93 ? 19.957 1.882 -0.945 1.00 93.69 93 PHE A O 1
ATOM 689 N N . TYR A 1 94 ? 17.716 1.763 -1.083 1.00 88.06 94 TYR A N 1
ATOM 690 C CA . TYR A 1 94 ? 17.711 0.829 -2.210 1.00 88.06 94 TYR A CA 1
ATOM 691 C C . TYR A 1 94 ? 18.388 1.429 -3.450 1.00 88.06 94 TYR A C 1
ATOM 693 O O . TYR A 1 94 ? 19.213 0.771 -4.081 1.00 88.06 94 TYR A O 1
ATOM 701 N N . ALA A 1 95 ? 18.106 2.699 -3.758 1.00 89.06 95 ALA A N 1
ATOM 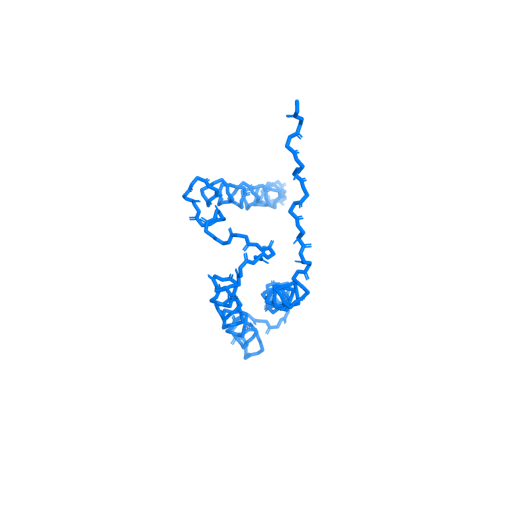702 C CA . ALA A 1 95 ? 18.736 3.409 -4.866 1.00 89.06 95 ALA A CA 1
ATOM 703 C C . ALA A 1 95 ? 20.262 3.478 -4.705 1.00 89.06 95 ALA A C 1
ATOM 705 O O . ALA A 1 95 ? 20.985 3.114 -5.628 1.00 89.06 95 ALA A O 1
ATOM 706 N N . VAL A 1 96 ? 20.767 3.871 -3.530 1.00 90.19 96 VAL A N 1
ATOM 707 C CA . VAL A 1 96 ? 22.215 3.906 -3.255 1.00 90.19 96 VAL A CA 1
ATOM 708 C C . VAL A 1 96 ? 22.833 2.513 -3.374 1.00 90.19 96 VAL A C 1
ATOM 710 O O . VAL A 1 96 ? 23.884 2.365 -3.997 1.00 90.19 96 VAL A O 1
ATOM 713 N N . SER A 1 97 ? 22.166 1.487 -2.835 1.00 90.38 97 SER A N 1
ATOM 714 C CA . SER A 1 97 ? 22.634 0.099 -2.897 1.00 90.38 97 SER A CA 1
ATOM 715 C C . SER A 1 97 ? 22.755 -0.442 -4.324 1.00 90.38 97 SER A C 1
ATOM 717 O O . SER A 1 97 ? 23.503 -1.393 -4.533 1.00 90.38 97 SER A O 1
ATOM 719 N N . LEU A 1 98 ? 22.013 0.113 -5.283 1.00 90.56 98 LEU A N 1
ATOM 720 C CA . LEU A 1 98 ? 21.965 -0.369 -6.663 1.00 90.56 98 LEU A CA 1
ATOM 721 C C . LEU A 1 98 ? 22.839 0.487 -7.591 1.00 90.56 98 LEU A C 1
ATOM 723 O O . LEU A 1 98 ? 23.606 -0.049 -8.388 1.00 90.56 98 LEU A O 1
ATOM 727 N N . VAL A 1 99 ? 22.791 1.812 -7.427 1.00 90.81 99 VAL A N 1
ATOM 728 C CA . VAL A 1 99 ? 23.532 2.779 -8.250 1.00 90.81 99 VAL A CA 1
ATOM 729 C C . VA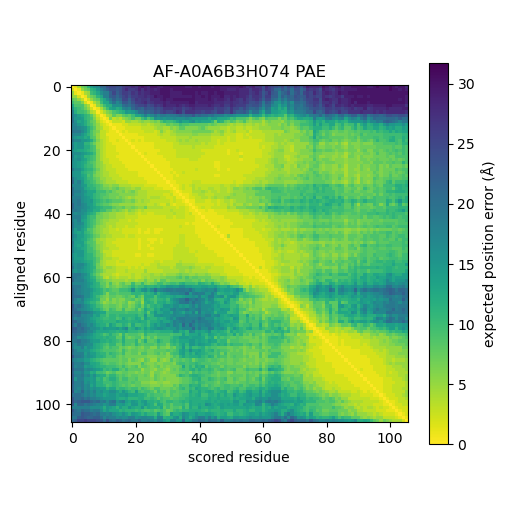L A 1 99 ? 25.029 2.762 -7.941 1.00 90.81 99 VAL A C 1
ATOM 731 O O . VAL A 1 99 ? 25.835 2.831 -8.865 1.00 90.81 99 VAL A O 1
ATOM 734 N N . LEU A 1 100 ? 25.435 2.648 -6.669 1.00 86.88 100 LEU A N 1
ATOM 735 C CA . LEU A 1 100 ? 26.858 2.683 -6.311 1.00 86.88 100 LEU A CA 1
ATOM 736 C C . LEU A 1 100 ? 27.649 1.513 -6.934 1.00 86.88 100 LEU A C 1
ATOM 738 O O . LEU A 1 100 ? 28.673 1.784 -7.562 1.00 86.88 100 LEU A O 1
ATOM 742 N N . PRO A 1 101 ? 27.195 0.242 -6.854 1.00 88.56 101 PRO A N 1
ATOM 743 C CA . PRO A 1 101 ? 27.846 -0.851 -7.574 1.00 88.56 101 PRO A CA 1
ATOM 744 C C . PRO A 1 101 ? 27.865 -0.652 -9.092 1.00 88.56 101 PRO A C 1
ATOM 746 O O . PRO A 1 101 ? 28.887 -0.922 -9.709 1.00 88.56 101 PRO A O 1
ATOM 749 N N . GLN A 1 102 ? 26.780 -0.146 -9.690 1.00 86.25 102 GLN A N 1
ATOM 750 C CA . GLN A 1 102 ? 26.721 0.113 -11.134 1.00 86.25 102 GLN A CA 1
ATOM 751 C C . GLN A 1 102 ? 27.759 1.147 -11.584 1.00 86.25 102 GLN A C 1
ATOM 753 O O . GLN A 1 102 ? 28.390 0.951 -12.614 1.00 86.25 102 GLN A O 1
ATOM 758 N N . LEU A 1 103 ? 27.971 2.217 -10.811 1.00 89.69 103 LEU A N 1
ATOM 759 C CA . LEU A 1 103 ? 28.974 3.242 -11.123 1.00 89.69 103 LEU A CA 1
ATOM 760 C C . LEU A 1 103 ? 30.414 2.734 -11.002 1.00 89.69 103 LEU A C 1
ATOM 762 O O . LEU A 1 103 ? 31.275 3.214 -11.724 1.00 89.69 103 LEU A O 1
ATOM 766 N N . LEU A 1 104 ? 30.681 1.793 -10.092 1.00 89.00 104 LEU A N 1
ATOM 767 C CA . LEU A 1 104 ? 32.004 1.171 -9.941 1.00 89.00 104 LEU A CA 1
ATOM 768 C C . LEU A 1 104 ? 32.277 0.083 -10.992 1.00 89.00 104 LEU A C 1
ATOM 770 O O . LEU A 1 104 ? 33.424 -0.319 -11.169 1.00 89.00 104 LEU A O 1
ATOM 774 N N . GLN A 1 105 ? 31.222 -0.442 -11.619 1.00 90.38 105 GLN A N 1
ATOM 775 C CA . GLN A 1 105 ? 31.292 -1.442 -12.688 1.00 90.38 105 GLN A CA 1
ATOM 776 C C . GLN A 1 105 ? 31.403 -0.822 -14.092 1.00 90.38 105 GLN A C 1
ATOM 778 O O . GLN A 1 105 ? 31.691 -1.560 -15.036 1.00 90.38 105 GLN A O 1
ATOM 783 N N . LEU A 1 106 ? 31.151 0.485 -14.228 1.00 72.19 106 LEU A N 1
ATOM 784 C CA . LEU A 1 106 ? 31.376 1.283 -15.441 1.00 72.19 106 LEU A CA 1
ATOM 785 C C . LEU A 1 106 ? 32.828 1.771 -15.512 1.00 72.19 106 LEU A C 1
ATOM 787 O O . LEU A 1 106 ? 33.348 1.829 -16.648 1.00 72.19 106 LEU A O 1
#

Secondary structure (DSSP, 8-state):
------------HHHHHHHHHHHHHHHHHHHHHHHH-TTSHHHHHHHHHHHHHHHHHHHHHTT-SS-SS-HHHHTSHHHHHHHHHHHHHHHHHHHHHHHHHHHHH-

Sequence (106 aa):
PEPPLRAPGSFDLLGALGLSLGLVLLLLPVTKGSDWGWTSAPTLGLLGASVATLLLWGLFELRTPAPLVDLRTTARREVLLTNLASIMVGVAFYAVSLVLPQLLQL

pLDDT: mean 82.66, std 12.92, range [49.0, 96.0]

Solvent-accessible surface area (backbone atoms only — not comparable to full-atom values): 6027 Å² total; per-residue (Å²): 134,82,78,85,84,68,77,85,76,67,80,40,61,66,54,49,50,43,51,50,51,20,48,48,32,43,49,49,35,66,73,39,19,82,81,64,35,70,86,30,69,69,30,48,48,31,46,52,48,14,54,53,41,45,50,54,40,48,59,49,39,76,70,44,97,63,46,76,63,60,58,77,62,55,67,30,66,70,52,42,52,52,51,49,48,53,51,50,50,52,52,52,50,52,48,51,68,53,50,54,59,53,64,75,74,105

Foldseek 3Di:
DDPPPDDVQDDPPVLVVLVVQLVCLCVVLVVCCVVQPCPDPSSVVSNVVSVVSVVVSVVVQVPDPRHPDPVVVCPPP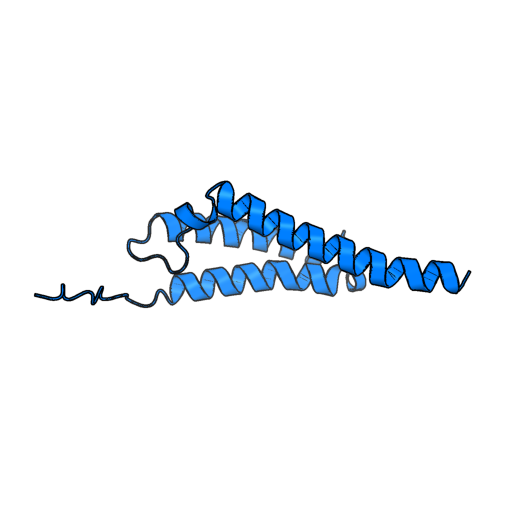VNVVVVVVVVVVVVVVVCCVVVVVVVVVD

Nearest PDB structures (foldseek):
  8ufd-assembly1_A  TM=7.020E-01  e=1.420E-01  Mycobacterium tuberculosis
  7y58-assembly1_A  TM=8.562E-01  e=9.647E-01  Staphylococcus aureus
  3g6b-assembly1_B  TM=2.735E-01  e=9.961E+00  Thermotoga maritima